Protein AF-A0A318YDH3-F1 (afdb_monomer)

Secondary structure (DSSP, 8-state):
------HHHHHHHHHHHHHHHHHHH-S-TTTTHHHHTTHHHHHHS-GGG--SSSS-HHHHHHHHHHHHHHHHH-HHHHHHHHHHS-HHHHTSTTHHHHHHHHHT-S--GGG-----HHHHHHHHHHH--

Mean predicted aligned error: 7.34 Å

Radius of gyration: 15.06 Å; Cα contacts (8 Å, |Δi|>4): 108; chains: 1; bounding box: 42×33×38 Å

Organism: Aspergillus neoniger (strain CBS 115656) (NCBI:txid1448310)

Foldseek 3Di:
DDPPCDPLNVLVVQLLVLLVCCQPPNQDPLLLVLLVVCLVVLLPPDLPPVPPDPDDSQLSVQLSVLLVLLCVQPVLSSSSSSSRPHSNRSSDPVCVVNSCVNSPDPDCPSSDHDHDPVVVVSVVVSVVD

Structure (mmCIF, N/CA/C/O backbone):
data_AF-A0A318YDH3-F1
#
_entry.id   AF-A0A318YDH3-F1
#
loop_
_atom_site.group_PDB
_atom_site.id
_atom_site.type_symbol
_atom_site.label_atom_id
_atom_site.label_alt_id
_atom_site.label_comp_id
_atom_site.label_asym_id
_atom_site.label_entity_id
_atom_site.label_seq_id
_atom_site.pdbx_PDB_ins_code
_atom_site.Cartn_x
_atom_site.Cartn_y
_atom_site.Cartn_z
_atom_site.occupancy
_atom_site.B_iso_or_equiv
_atom_site.auth_seq_id
_atom_site.auth_comp_id
_atom_site.auth_asym_id
_atom_site.auth_atom_id
_atom_site.pdbx_PDB_model_num
ATOM 1 N N . MET A 1 1 ? 24.875 -15.083 15.586 1.00 36.25 1 MET A N 1
ATOM 2 C CA . MET A 1 1 ? 24.487 -15.246 14.171 1.00 36.25 1 MET A CA 1
ATOM 3 C C . MET A 1 1 ? 23.501 -14.139 13.878 1.00 36.25 1 MET A C 1
ATOM 5 O O . MET A 1 1 ? 22.337 -14.270 14.230 1.00 36.25 1 MET A O 1
ATOM 9 N N . ASP A 1 2 ? 23.993 -13.020 13.358 1.00 40.47 2 ASP A N 1
ATOM 10 C CA . ASP A 1 2 ? 23.141 -11.888 13.011 1.00 40.47 2 ASP A CA 1
ATOM 11 C C . ASP A 1 2 ? 22.313 -12.265 11.783 1.00 40.47 2 ASP A C 1
ATOM 13 O O . ASP A 1 2 ? 22.844 -12.478 10.692 1.00 40.47 2 ASP A O 1
ATOM 17 N N . LEU A 1 3 ? 21.004 -12.417 11.982 1.00 46.69 3 LEU A N 1
ATOM 18 C CA . LEU A 1 3 ? 20.038 -12.499 10.895 1.00 46.69 3 LEU A CA 1
ATOM 19 C C . LEU A 1 3 ? 20.085 -11.157 10.165 1.00 46.69 3 LEU A C 1
ATOM 21 O O . LEU A 1 3 ? 19.481 -10.181 10.604 1.00 46.69 3 LEU A O 1
ATOM 25 N N . VAL A 1 4 ? 20.834 -11.097 9.066 1.00 49.19 4 VAL A N 1
ATOM 26 C CA . VAL A 1 4 ? 20.770 -9.974 8.133 1.00 49.19 4 VAL A CA 1
ATOM 27 C C . VAL A 1 4 ? 19.337 -9.937 7.610 1.00 49.19 4 VAL A C 1
ATOM 29 O O . VAL A 1 4 ? 18.956 -10.754 6.771 1.00 49.19 4 VAL A O 1
ATOM 32 N N . ALA A 1 5 ? 18.520 -9.036 8.158 1.00 58.28 5 ALA A N 1
ATOM 33 C CA . ALA A 1 5 ? 17.159 -8.818 7.700 1.00 58.28 5 ALA A CA 1
ATOM 34 C C . ALA A 1 5 ? 17.216 -8.505 6.203 1.00 58.28 5 ALA A C 1
ATOM 36 O O . ALA A 1 5 ? 17.828 -7.522 5.777 1.00 58.28 5 ALA A O 1
ATOM 37 N N . THR A 1 6 ? 16.644 -9.384 5.382 1.00 71.56 6 THR A N 1
ATOM 38 C CA . THR A 1 6 ? 16.629 -9.158 3.942 1.00 71.56 6 THR A CA 1
ATOM 39 C C . THR A 1 6 ? 15.749 -7.938 3.655 1.00 71.56 6 THR A C 1
ATOM 41 O O . THR A 1 6 ? 14.737 -7.738 4.332 1.00 71.56 6 THR A O 1
ATOM 44 N N . PRO A 1 7 ? 16.065 -7.123 2.631 1.00 73.31 7 PRO A N 1
ATOM 45 C CA . PRO A 1 7 ? 15.229 -5.977 2.257 1.00 73.31 7 PRO A CA 1
ATOM 46 C C . PRO A 1 7 ? 13.757 -6.348 2.009 1.00 73.31 7 PRO A C 1
ATOM 48 O O . PRO A 1 7 ? 12.862 -5.527 2.165 1.00 73.31 7 PRO A O 1
ATOM 51 N N . GLN A 1 8 ? 13.504 -7.606 1.641 1.00 78.00 8 GLN A N 1
ATOM 52 C CA . GLN A 1 8 ? 12.167 -8.164 1.461 1.00 78.00 8 GLN A CA 1
ATOM 53 C C . GLN A 1 8 ? 11.419 -8.297 2.795 1.00 78.00 8 GLN A C 1
ATOM 55 O O . GLN A 1 8 ? 10.267 -7.877 2.892 1.00 78.00 8 GLN A O 1
ATOM 60 N N . ALA A 1 9 ? 12.080 -8.839 3.823 1.00 83.50 9 ALA A N 1
ATOM 61 C CA . ALA A 1 9 ? 11.504 -8.998 5.154 1.00 83.50 9 ALA A CA 1
ATOM 62 C C . ALA A 1 9 ? 11.174 -7.643 5.797 1.00 83.50 9 ALA A C 1
ATOM 64 O O . ALA A 1 9 ? 10.136 -7.515 6.439 1.00 83.50 9 ALA A O 1
ATOM 65 N N . ASP A 1 10 ? 12.006 -6.622 5.566 1.00 89.12 10 ASP A N 1
ATOM 66 C CA . ASP A 1 10 ? 11.756 -5.259 6.054 1.00 89.12 10 ASP A CA 1
ATOM 67 C C . ASP A 1 10 ? 10.485 -4.647 5.438 1.00 89.12 10 ASP A C 1
ATOM 69 O O . ASP A 1 10 ? 9.642 -4.096 6.145 1.00 89.12 10 ASP A O 1
ATOM 73 N N . ILE A 1 11 ? 10.286 -4.796 4.124 1.00 90.19 11 ILE A N 1
ATOM 74 C CA . ILE A 1 11 ? 9.082 -4.282 3.452 1.00 90.19 11 ILE A CA 1
ATOM 75 C C . ILE A 1 11 ? 7.824 -5.009 3.938 1.00 90.19 11 ILE A C 1
ATOM 77 O O . ILE A 1 11 ? 6.831 -4.359 4.265 1.00 90.19 11 ILE A O 1
ATOM 81 N N . ILE A 1 12 ? 7.863 -6.340 4.028 1.00 90.75 12 ILE A N 1
ATOM 82 C CA . ILE A 1 12 ? 6.732 -7.130 4.537 1.00 90.75 12 ILE A CA 1
ATOM 83 C C . ILE A 1 12 ? 6.419 -6.727 5.982 1.00 90.75 12 ILE A C 1
ATOM 85 O O . ILE A 1 12 ? 5.259 -6.516 6.333 1.00 90.75 12 ILE A O 1
ATOM 89 N N . HIS A 1 13 ? 7.446 -6.534 6.811 1.00 92.44 13 HIS A N 1
ATOM 90 C CA . HIS A 1 13 ? 7.270 -6.077 8.184 1.00 92.44 13 HIS A CA 1
ATOM 91 C C . HIS A 1 13 ? 6.609 -4.691 8.259 1.00 92.44 13 HIS A C 1
ATOM 93 O O . HIS A 1 13 ? 5.704 -4.492 9.072 1.00 92.44 13 HIS A O 1
ATOM 99 N N . LYS A 1 14 ? 6.988 -3.748 7.384 1.00 93.62 14 LYS A N 1
ATOM 100 C CA . LYS A 1 14 ? 6.343 -2.425 7.283 1.00 93.62 14 LYS A CA 1
ATOM 101 C C . LYS A 1 14 ? 4.870 -2.527 6.899 1.00 93.62 14 LYS A C 1
ATOM 103 O O . LYS A 1 14 ? 4.043 -1.851 7.509 1.00 93.62 14 LYS A O 1
ATOM 108 N N . ILE A 1 15 ? 4.539 -3.376 5.926 1.00 93.44 15 ILE A N 1
ATOM 109 C CA . ILE A 1 15 ? 3.151 -3.614 5.505 1.00 93.44 15 ILE A CA 1
ATOM 110 C C . ILE A 1 15 ? 2.345 -4.193 6.672 1.00 93.44 15 ILE A C 1
ATOM 112 O O . ILE A 1 15 ? 1.309 -3.639 7.033 1.00 93.44 15 ILE A O 1
ATOM 116 N N . ASN A 1 16 ? 2.856 -5.234 7.329 1.00 93.44 16 ASN A N 1
ATOM 117 C CA . ASN A 1 16 ? 2.179 -5.871 8.461 1.00 93.44 16 ASN A CA 1
ATOM 118 C C . ASN A 1 16 ? 1.983 -4.902 9.630 1.00 93.44 16 ASN A C 1
ATOM 120 O O . ASN A 1 16 ? 0.911 -4.848 10.231 1.00 93.44 16 ASN A O 1
ATOM 124 N N . THR A 1 17 ? 2.991 -4.079 9.916 1.00 94.50 17 THR A N 1
ATOM 125 C CA . THR A 1 17 ? 2.898 -3.033 10.940 1.00 94.50 17 THR A CA 1
ATOM 126 C C . THR A 1 17 ? 1.803 -2.029 10.591 1.00 94.50 17 THR A C 1
ATOM 128 O O . THR A 1 17 ? 0.959 -1.729 11.435 1.00 94.50 17 THR A O 1
ATOM 131 N N . LYS A 1 18 ? 1.738 -1.577 9.333 1.00 94.69 18 LYS A N 1
ATOM 132 C CA . LYS A 1 18 ? 0.689 -0.657 8.882 1.00 94.69 18 LYS A CA 1
ATOM 133 C C . LYS A 1 18 ? -0.704 -1.272 8.977 1.00 94.69 18 LYS A C 1
AT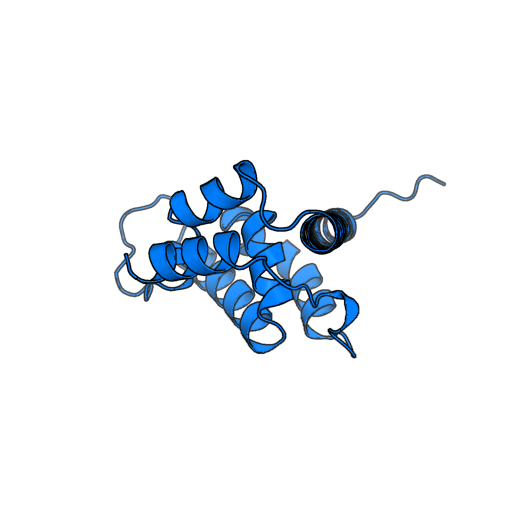OM 135 O O . LYS A 1 18 ? -1.629 -0.595 9.410 1.00 94.69 18 LYS A O 1
ATOM 140 N N . ILE A 1 19 ? -0.867 -2.546 8.634 1.00 93.25 19 ILE A N 1
ATOM 141 C CA . ILE A 1 19 ? -2.141 -3.259 8.804 1.00 93.25 1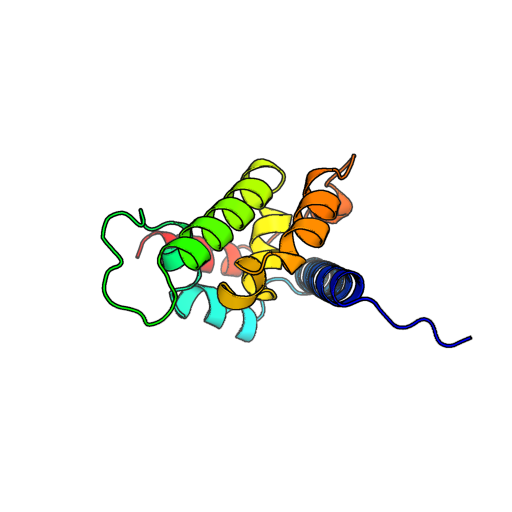9 ILE A CA 1
ATOM 142 C C . ILE A 1 19 ? -2.569 -3.260 10.274 1.00 93.25 19 ILE A C 1
ATOM 144 O O . ILE A 1 19 ? -3.726 -2.975 10.577 1.00 93.25 19 ILE A O 1
ATOM 148 N N . LEU A 1 20 ? -1.646 -3.531 11.202 1.00 93.12 20 LEU A N 1
ATOM 149 C CA . LEU A 1 20 ? -1.939 -3.494 12.636 1.00 93.12 20 LEU A CA 1
ATOM 150 C C . LEU A 1 20 ? -2.328 -2.090 13.114 1.00 93.12 20 LEU A C 1
ATOM 152 O O . LEU A 1 20 ? -3.242 -1.959 13.928 1.00 93.12 20 LEU A O 1
ATOM 156 N N . GLU A 1 21 ? -1.670 -1.046 12.612 1.00 92.38 21 GLU A N 1
ATOM 157 C CA . GLU A 1 21 ? -2.039 0.346 12.892 1.00 92.38 21 GLU A CA 1
ATOM 158 C C . GLU A 1 21 ? -3.446 0.669 12.374 1.00 92.38 21 GLU A C 1
ATOM 160 O O . GLU A 1 21 ? -4.272 1.174 13.134 1.00 92.38 21 GLU A O 1
ATOM 165 N N . LEU A 1 22 ? -3.752 0.302 11.124 1.00 91.75 22 LEU A N 1
ATOM 166 C CA . LEU A 1 22 ? -5.066 0.508 10.507 1.00 91.75 22 LEU A CA 1
ATOM 167 C C . LEU A 1 22 ? -6.170 -0.248 11.256 1.00 91.75 22 LEU A C 1
ATOM 169 O O . LEU A 1 22 ? -7.254 0.293 11.459 1.00 91.75 22 LEU A O 1
ATOM 173 N N . LYS A 1 23 ? -5.891 -1.469 11.728 1.00 91.50 23 LYS A N 1
ATOM 174 C CA . LYS A 1 23 ? -6.819 -2.255 12.556 1.00 91.50 23 LYS A CA 1
ATOM 175 C C . LYS A 1 23 ? -7.103 -1.607 13.909 1.00 91.50 23 LYS A C 1
ATOM 177 O O . LYS A 1 23 ? -8.224 -1.697 14.396 1.00 91.50 23 LYS A O 1
ATOM 182 N N . LYS A 1 24 ? -6.089 -1.003 14.537 1.00 89.62 24 LYS A N 1
ATOM 183 C CA . LYS A 1 24 ? -6.197 -0.436 15.890 1.00 89.62 24 LYS A CA 1
ATOM 184 C C . LYS A 1 24 ? -6.765 0.979 15.910 1.00 89.62 24 LYS A C 1
ATOM 186 O O . LYS A 1 24 ? -7.506 1.308 16.827 1.00 89.62 24 LYS A O 1
ATOM 191 N N . GLY A 1 25 ? -6.362 1.816 14.958 1.00 84.31 25 GLY A N 1
ATOM 192 C CA . GLY A 1 25 ? -6.621 3.258 14.988 1.00 84.31 25 GLY A CA 1
ATOM 193 C C . GLY A 1 25 ? -7.157 3.839 13.684 1.00 84.31 25 GLY A C 1
ATOM 194 O O . GLY A 1 25 ? -7.328 5.054 13.597 1.00 84.31 25 GLY A O 1
ATOM 195 N N . GLY A 1 26 ? -7.412 3.005 12.673 1.00 87.88 26 GLY A N 1
ATOM 196 C CA . GLY A 1 26 ? -7.878 3.463 11.370 1.00 87.88 26 GLY A CA 1
ATOM 197 C C . GLY A 1 26 ? -6.852 4.332 10.638 1.00 87.88 26 GLY A C 1
ATOM 198 O O . GLY A 1 26 ? -5.645 4.237 10.851 1.00 87.88 26 GLY A O 1
ATOM 199 N N . LEU A 1 27 ? -7.347 5.178 9.732 1.00 88.69 27 LEU A N 1
ATOM 200 C CA . LEU A 1 27 ? -6.514 6.000 8.855 1.00 88.69 27 LEU A CA 1
ATOM 201 C C . LEU A 1 27 ? -6.022 7.269 9.567 1.00 88.69 27 LEU A C 1
ATOM 203 O O . LEU A 1 27 ? -6.807 8.190 9.827 1.00 88.69 27 LEU A O 1
ATOM 207 N N . SER A 1 28 ? -4.716 7.363 9.820 1.00 88.62 28 SER A N 1
ATOM 208 C CA . SER A 1 28 ? -4.130 8.539 10.467 1.00 88.62 28 SER A CA 1
ATOM 209 C C . SER A 1 28 ? -4.097 9.764 9.540 1.00 88.62 28 SER A C 1
ATOM 211 O O . SER A 1 28 ? -4.255 9.671 8.321 1.00 88.62 28 SER A O 1
ATOM 213 N N . ARG A 1 29 ? -3.848 10.952 10.110 1.00 85.25 29 ARG A N 1
ATOM 214 C CA . ARG A 1 29 ? -3.667 12.184 9.317 1.00 85.25 29 ARG A CA 1
ATOM 215 C C . ARG A 1 29 ? -2.465 12.110 8.374 1.00 85.25 29 ARG A C 1
ATOM 217 O O . ARG A 1 29 ? -2.510 12.726 7.315 1.00 85.25 29 ARG A O 1
ATOM 224 N N . GLU A 1 30 ? -1.408 11.397 8.757 1.00 85.56 30 GLU A N 1
ATOM 225 C CA . GLU A 1 30 ? -0.233 11.209 7.901 1.00 85.56 30 GLU A CA 1
ATOM 226 C C . GLU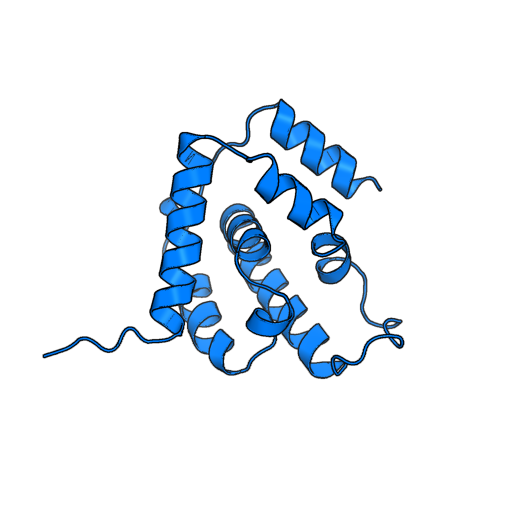 A 1 30 ? -0.551 10.265 6.741 1.00 85.56 30 GLU A C 1
ATOM 228 O O . GLU A 1 30 ? -0.219 10.577 5.598 1.00 85.56 30 GLU A O 1
ATOM 233 N N . ASP A 1 31 ? -1.299 9.188 6.996 1.00 86.69 31 ASP A N 1
ATOM 234 C CA . ASP A 1 31 ? -1.730 8.269 5.939 1.00 86.69 31 ASP A CA 1
ATOM 235 C C . ASP A 1 31 ? -2.602 8.990 4.899 1.00 86.69 31 ASP A C 1
ATOM 237 O O . ASP A 1 31 ? -2.435 8.782 3.703 1.00 86.69 31 ASP A O 1
ATOM 241 N N . GLN A 1 32 ? -3.462 9.923 5.327 1.00 85.06 32 GLN A N 1
ATOM 242 C CA . GLN A 1 32 ? -4.29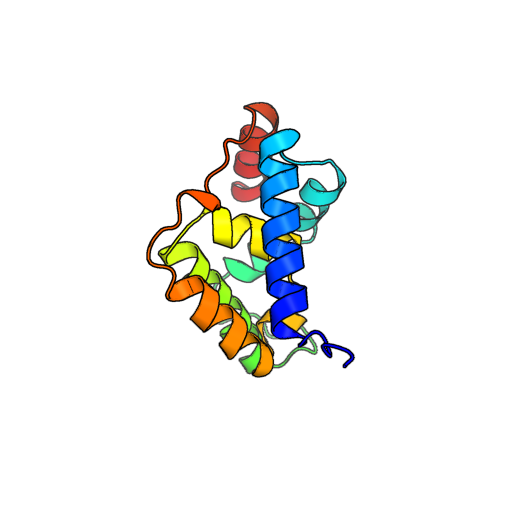7 10.742 4.432 1.00 85.06 32 GLN A CA 1
ATOM 243 C C . GLN A 1 32 ? -3.492 11.649 3.484 1.00 85.06 32 GLN A C 1
ATOM 245 O O . GLN A 1 32 ? -4.025 12.092 2.463 1.00 85.06 32 GLN A O 1
ATOM 250 N N . LYS A 1 33 ? -2.217 11.938 3.777 1.00 84.00 33 LYS A N 1
ATOM 251 C CA . LYS A 1 33 ? -1.358 12.717 2.870 1.00 84.00 33 LYS A CA 1
ATOM 252 C C . LYS A 1 33 ? -0.914 11.904 1.656 1.00 84.00 33 LYS A C 1
ATOM 254 O O . LYS A 1 33 ? -0.648 12.496 0.615 1.00 84.00 33 LYS A O 1
ATOM 259 N N . VAL A 1 34 ? -0.851 10.574 1.764 1.00 82.56 34 VAL A N 1
ATOM 260 C CA . VAL A 1 34 ? -0.374 9.703 0.679 1.00 82.56 34 VAL A CA 1
ATOM 261 C C . VAL A 1 34 ? -1.364 9.650 -0.498 1.00 82.56 34 VAL A C 1
ATOM 263 O O . VAL A 1 34 ? -0.934 9.896 -1.626 1.00 82.56 34 VAL A O 1
ATOM 266 N N . PRO A 1 35 ? -2.681 9.438 -0.290 1.00 74.19 35 PRO A N 1
ATOM 267 C CA . PRO A 1 35 ? -3.693 9.642 -1.328 1.00 74.19 35 PRO A CA 1
ATOM 268 C C . PRO A 1 35 ? -3.603 11.029 -1.978 1.00 74.19 35 PRO A C 1
ATOM 270 O O . PRO A 1 35 ? -3.561 11.140 -3.202 1.00 74.19 35 PRO A O 1
ATOM 273 N N . LYS A 1 36 ? -3.461 12.081 -1.158 1.00 71.81 36 LYS A N 1
ATOM 274 C CA . LYS A 1 36 ? -3.385 13.483 -1.606 1.00 71.81 36 LYS A CA 1
ATOM 275 C C . LYS A 1 36 ? -2.133 13.832 -2.396 1.00 71.81 36 LYS A C 1
ATOM 277 O O . LYS A 1 36 ? -2.145 14.788 -3.162 1.00 71.81 36 LYS A O 1
ATOM 282 N N . SER A 1 37 ? -1.046 13.082 -2.238 1.00 72.19 37 SER A N 1
ATOM 283 C CA . SER A 1 37 ? 0.196 13.332 -2.973 1.00 72.19 37 SER A CA 1
ATOM 284 C C . SER A 1 37 ? 0.124 12.886 -4.442 1.00 72.19 37 SER A C 1
ATOM 286 O O . SER A 1 37 ? 1.161 12.792 -5.097 1.00 72.19 37 SER A O 1
ATOM 288 N N . GLY A 1 38 ? -1.060 12.511 -4.941 1.00 69.81 38 GLY A N 1
ATOM 289 C CA . GLY A 1 38 ? -1.260 11.960 -6.278 1.00 69.81 38 GLY A CA 1
ATOM 290 C C . GLY A 1 38 ? -0.803 10.509 -6.433 1.00 69.81 38 GLY A C 1
ATOM 291 O O . GLY A 1 38 ? -0.826 9.997 -7.545 1.00 69.81 38 GLY A O 1
ATOM 292 N N . ARG A 1 39 ? -0.387 9.813 -5.359 1.00 74.25 39 ARG A N 1
ATOM 293 C CA . ARG A 1 39 ? 0.130 8.434 -5.469 1.00 74.25 39 ARG A CA 1
ATOM 294 C C . ARG A 1 39 ? -0.936 7.464 -5.978 1.00 74.25 39 ARG A C 1
ATOM 296 O O . ARG A 1 39 ? -0.622 6.641 -6.826 1.00 74.25 39 ARG A O 1
ATOM 303 N N . LEU A 1 40 ? -2.174 7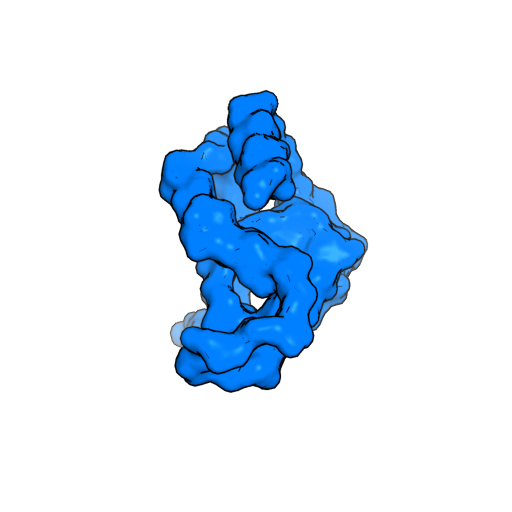.591 -5.499 1.00 73.44 40 LEU A N 1
ATOM 304 C CA . LEU A 1 40 ? -3.299 6.781 -5.980 1.00 73.44 40 LEU A CA 1
ATOM 305 C C . LEU A 1 40 ? -3.651 7.106 -7.430 1.00 73.44 40 LEU A C 1
ATOM 307 O O . LEU A 1 40 ? -3.789 6.194 -8.238 1.00 73.44 40 LEU A O 1
ATOM 311 N N . ARG A 1 41 ? -3.673 8.395 -7.789 1.00 73.56 41 ARG A N 1
ATOM 312 C CA . ARG A 1 41 ? -3.819 8.820 -9.184 1.00 73.56 41 ARG A CA 1
ATOM 313 C C . ARG A 1 41 ? -2.751 8.180 -10.070 1.00 73.56 41 ARG A C 1
ATOM 315 O O . ARG A 1 41 ? -3.083 7.630 -11.104 1.00 73.56 41 ARG A O 1
ATOM 322 N N . PHE A 1 42 ? -1.492 8.142 -9.637 1.00 72.06 42 PHE A N 1
ATOM 323 C CA . PHE A 1 42 ? -0.430 7.453 -10.374 1.00 72.06 42 PHE A CA 1
ATOM 324 C C . PHE A 1 42 ? -0.600 5.935 -10.481 1.00 72.06 42 PHE A C 1
ATOM 326 O O . PHE A 1 42 ? 0.053 5.355 -11.332 1.00 72.06 42 PHE A O 1
ATOM 333 N N . VAL A 1 43 ? -1.386 5.274 -9.633 1.00 73.00 43 VAL A N 1
ATOM 334 C CA . VAL A 1 43 ? -1.676 3.836 -9.776 1.00 73.00 43 VAL A CA 1
ATOM 335 C C . VAL A 1 43 ? -2.856 3.606 -10.726 1.00 73.00 43 VAL A C 1
ATOM 337 O O . VAL A 1 43 ? -2.875 2.616 -11.459 1.00 73.00 43 VAL A O 1
ATOM 340 N N . TRP A 1 44 ? -3.832 4.518 -10.719 1.00 71.25 44 TRP A N 1
ATOM 341 C CA . TRP A 1 44 ? -5.093 4.383 -11.453 1.00 71.25 44 TRP A CA 1
ATOM 342 C C . TRP A 1 44 ? -5.123 5.079 -12.823 1.00 71.25 44 TRP A C 1
ATOM 344 O O . TRP A 1 44 ? -5.935 4.711 -13.667 1.00 71.25 44 TRP A O 1
ATOM 354 N N . GLU A 1 45 ? -4.255 6.057 -13.078 1.00 69.94 45 GLU A N 1
ATOM 355 C CA . GLU A 1 45 ? -4.195 6.791 -14.347 1.00 69.94 45 GLU A CA 1
ATOM 356 C C . GLU A 1 45 ? -3.581 5.915 -15.453 1.00 69.94 45 GLU A C 1
ATOM 358 O O . GLU A 1 45 ? -2.522 5.315 -15.272 1.00 69.94 45 GLU A O 1
ATOM 363 N N . ASP A 1 46 ? -4.231 5.831 -16.617 1.00 57.25 46 ASP A N 1
ATOM 364 C CA . ASP A 1 46 ? -3.760 4.993 -17.723 1.00 57.25 46 ASP A CA 1
ATOM 365 C C . ASP A 1 46 ? -2.452 5.570 -18.306 1.00 57.25 46 ASP A C 1
ATOM 367 O O . ASP A 1 46 ? -2.396 6.678 -18.843 1.00 57.25 46 ASP A O 1
ATOM 371 N N . HIS A 1 47 ? -1.344 4.837 -18.170 1.00 58.31 47 HIS A N 1
ATOM 372 C CA . HIS A 1 47 ? 0.015 5.362 -18.382 1.00 58.31 47 HIS A CA 1
ATOM 373 C C . HIS A 1 47 ? 0.412 5.612 -19.836 1.00 58.31 47 HIS A C 1
ATOM 375 O O . HIS A 1 47 ? 1.586 5.888 -20.105 1.00 58.31 47 HIS A O 1
ATOM 381 N N . ARG A 1 48 ? -0.534 5.555 -20.776 1.00 52.56 48 ARG A N 1
ATOM 382 C CA . ARG A 1 48 ? -0.272 5.846 -22.191 1.00 52.56 48 ARG A CA 1
ATOM 383 C C . ARG A 1 48 ? 0.215 7.284 -22.421 1.00 52.56 48 ARG A C 1
ATOM 385 O O . ARG A 1 48 ? 0.862 7.529 -23.431 1.00 52.56 48 ARG A O 1
ATOM 392 N N . GLU A 1 49 ? 0.004 8.201 -21.472 1.00 47.00 49 GLU A N 1
ATOM 393 C CA . GLU A 1 49 ? 0.307 9.634 -21.650 1.00 47.00 49 GLU A CA 1
ATOM 394 C C . GLU A 1 49 ? 1.394 10.209 -20.717 1.00 47.00 49 GLU A C 1
ATOM 396 O O . GLU A 1 49 ? 1.692 11.405 -20.750 1.00 47.00 49 GLU A O 1
ATOM 401 N N . CYS A 1 50 ? 2.049 9.396 -19.881 1.00 47.38 50 CYS A N 1
ATOM 402 C CA . CYS A 1 50 ? 2.887 9.920 -18.794 1.00 47.38 50 CYS A CA 1
ATOM 403 C C . CYS A 1 50 ? 4.341 10.246 -19.220 1.00 47.38 50 CYS A C 1
ATOM 405 O O . CYS A 1 50 ? 5.302 9.654 -18.718 1.00 47.38 50 CYS A O 1
ATOM 407 N N . SER A 1 51 ? 4.507 11.214 -20.129 1.00 46.66 51 SER A N 1
ATOM 408 C CA . SER A 1 51 ? 5.781 11.633 -20.749 1.00 46.66 51 SER A CA 1
ATOM 409 C C . SER A 1 51 ? 6.648 12.606 -19.924 1.00 46.66 51 SER A C 1
ATOM 411 O O . SER A 1 51 ? 7.725 12.991 -20.371 1.00 46.66 51 SER A O 1
ATOM 413 N N . LYS A 1 52 ? 6.223 13.014 -18.715 1.00 51.19 52 LYS A N 1
ATOM 414 C CA . LYS A 1 52 ? 6.802 14.183 -18.008 1.00 51.19 52 LYS A CA 1
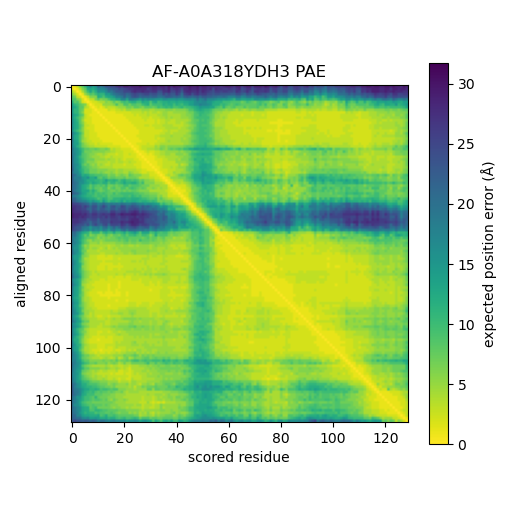ATOM 415 C C . LYS A 1 52 ? 7.649 13.913 -16.753 1.00 51.19 52 LYS A C 1
ATOM 417 O O . LYS A 1 52 ? 7.954 14.855 -16.031 1.00 51.19 52 LYS A O 1
ATOM 422 N N . THR A 1 53 ? 8.063 12.680 -16.452 1.00 55.03 53 THR A N 1
ATOM 423 C CA . THR A 1 53 ? 8.905 12.423 -15.255 1.00 55.03 53 THR A CA 1
ATOM 424 C C . THR A 1 53 ? 10.176 11.649 -15.579 1.00 55.03 53 THR A C 1
ATOM 426 O O . THR A 1 53 ? 10.147 10.751 -16.413 1.00 55.03 53 THR A O 1
ATOM 429 N N . SER A 1 54 ? 11.240 11.901 -14.814 1.00 55.16 54 SER A N 1
ATOM 430 C CA . SER A 1 54 ? 12.555 11.240 -14.895 1.00 55.16 54 SER A CA 1
ATOM 431 C C . SER A 1 54 ? 12.565 9.734 -14.576 1.00 55.16 54 SER A C 1
ATOM 433 O O . SER A 1 54 ? 13.575 9.065 -14.786 1.00 55.16 54 SER A O 1
ATOM 435 N N . VAL A 1 55 ? 11.459 9.173 -14.076 1.00 61.47 55 VAL A N 1
ATOM 436 C CA . VAL A 1 55 ? 11.287 7.723 -13.910 1.00 61.47 55 VAL A CA 1
ATOM 437 C C . VAL A 1 55 ? 10.921 7.112 -15.260 1.00 61.47 55 VAL A C 1
ATOM 439 O O . VAL A 1 55 ? 9.909 7.489 -15.851 1.00 61.47 55 VAL A O 1
ATOM 442 N N . THR A 1 56 ? 11.729 6.157 -15.732 1.00 69.25 56 THR A N 1
ATOM 443 C CA . THR A 1 56 ? 11.494 5.477 -17.012 1.00 69.25 56 THR A CA 1
ATOM 444 C C . THR A 1 56 ? 10.095 4.863 -17.050 1.00 69.25 56 THR A C 1
ATOM 446 O O . THR A 1 56 ? 9.635 4.292 -16.059 1.00 69.25 56 THR A O 1
ATOM 449 N N . VAL A 1 57 ? 9.430 4.955 -18.207 1.00 74.75 57 VAL A N 1
ATOM 450 C CA . VAL A 1 57 ? 8.096 4.373 -18.456 1.00 74.75 57 VAL A CA 1
ATOM 451 C C . VAL A 1 57 ? 8.022 2.933 -17.937 1.00 74.75 57 VAL A C 1
ATOM 453 O O . VAL A 1 57 ? 7.085 2.578 -17.234 1.00 74.75 57 VAL A O 1
ATOM 456 N N . TRP A 1 58 ? 9.084 2.152 -18.152 1.00 74.00 58 TRP A N 1
ATOM 457 C CA . TRP A 1 58 ? 9.205 0.779 -17.667 1.00 74.00 58 TRP A CA 1
ATOM 458 C C . TRP A 1 58 ? 9.038 0.621 -16.145 1.00 74.00 58 TRP A C 1
ATOM 460 O O . TRP A 1 58 ? 8.292 -0.250 -15.701 1.00 74.00 58 TRP A O 1
ATOM 470 N N . ARG A 1 59 ? 9.684 1.467 -15.327 1.00 74.56 59 ARG A N 1
ATOM 471 C CA . ARG A 1 59 ? 9.557 1.393 -13.857 1.00 74.56 59 ARG A CA 1
ATOM 472 C C . ARG A 1 59 ? 8.148 1.745 -13.393 1.00 74.56 59 ARG A C 1
ATOM 474 O O . ARG A 1 59 ? 7.668 1.144 -12.437 1.00 74.56 59 ARG A O 1
ATOM 481 N N . LYS A 1 60 ? 7.487 2.684 -14.075 1.00 77.19 60 LYS A N 1
ATOM 482 C CA . LYS A 1 60 ? 6.090 3.035 -13.788 1.00 77.19 60 LYS A CA 1
ATOM 483 C C . LYS A 1 60 ? 5.152 1.891 -14.125 1.00 77.19 60 LYS A C 1
ATOM 485 O O . LYS A 1 60 ? 4.396 1.472 -13.260 1.00 77.19 60 LYS A O 1
ATOM 490 N N . THR A 1 61 ? 5.246 1.355 -15.342 1.00 81.56 61 THR A N 1
ATOM 491 C CA . THR A 1 61 ? 4.440 0.208 -15.774 1.00 81.56 61 THR A CA 1
ATOM 492 C C . THR A 1 61 ? 4.596 -0.956 -14.804 1.00 81.56 61 THR A C 1
ATOM 494 O O . THR A 1 61 ? 3.602 -1.551 -14.406 1.00 81.56 61 THR A O 1
ATOM 497 N N . ARG A 1 62 ? 5.8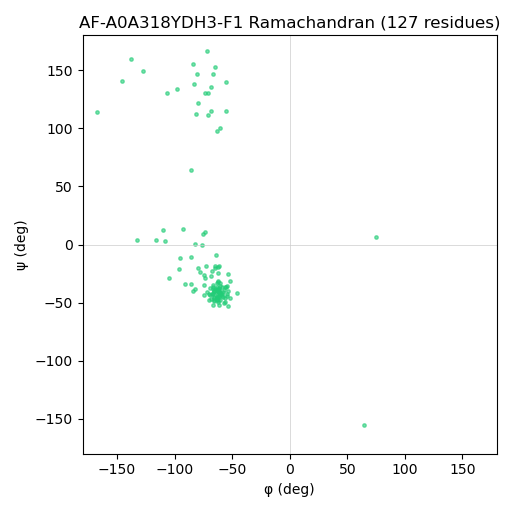27 -1.231 -14.352 1.00 84.56 62 ARG A N 1
ATOM 498 C CA . ARG A 1 62 ? 6.089 -2.293 -13.378 1.00 84.56 62 ARG A CA 1
ATOM 499 C C . ARG A 1 62 ? 5.469 -2.015 -12.008 1.00 84.56 62 ARG A C 1
ATOM 501 O O . ARG A 1 62 ? 4.821 -2.899 -11.465 1.00 84.56 62 ARG A O 1
ATOM 508 N N . ALA A 1 63 ? 5.646 -0.810 -11.464 1.00 86.25 63 ALA A N 1
ATOM 509 C CA . ALA A 1 63 ? 5.055 -0.441 -10.178 1.00 86.25 63 ALA A CA 1
ATOM 510 C C . ALA A 1 63 ? 3.524 -0.552 -10.211 1.00 86.25 63 ALA A C 1
ATOM 512 O O . ALA A 1 63 ? 2.916 -1.065 -9.281 1.00 86.25 63 ALA A O 1
ATOM 513 N N . CYS A 1 64 ? 2.901 -0.113 -11.302 1.00 86.00 64 CYS A N 1
ATOM 514 C CA . CYS A 1 64 ? 1.447 -0.136 -11.426 1.00 86.00 64 CYS A CA 1
ATOM 515 C C . CYS A 1 64 ? 0.922 -1.549 -11.673 1.00 86.00 64 CYS A C 1
ATOM 517 O O . CYS A 1 64 ? -0.116 -1.896 -11.127 1.00 86.00 64 CYS A O 1
ATOM 519 N N . GLY A 1 65 ? 1.660 -2.384 -12.414 1.00 87.25 65 GLY A N 1
ATOM 520 C CA . GLY A 1 65 ? 1.384 -3.819 -12.504 1.00 87.25 65 GLY A CA 1
ATOM 521 C C . GLY A 1 65 ? 1.397 -4.483 -11.128 1.00 87.25 65 GLY A C 1
ATOM 522 O O . GLY A 1 65 ? 0.410 -5.092 -10.743 1.00 87.25 65 GLY A O 1
ATOM 523 N N . ALA A 1 66 ? 2.445 -4.252 -10.335 1.00 90.25 66 ALA A N 1
ATOM 524 C CA . ALA A 1 66 ? 2.554 -4.803 -8.986 1.00 90.25 66 ALA A CA 1
ATOM 525 C C . ALA A 1 66 ? 1.432 -4.328 -8.045 1.00 90.25 66 ALA A C 1
ATOM 527 O O . ALA A 1 66 ? 0.886 -5.118 -7.281 1.00 90.25 66 ALA A O 1
ATOM 528 N N . TYR A 1 67 ? 1.057 -3.048 -8.106 1.00 90.19 67 TYR A N 1
ATOM 529 C CA . TYR A 1 67 ? -0.076 -2.539 -7.334 1.00 90.19 67 TYR A CA 1
ATOM 530 C C . TYR A 1 67 ? -1.412 -3.142 -7.769 1.00 90.19 67 TYR A C 1
ATOM 532 O O . TYR A 1 67 ? -2.220 -3.460 -6.903 1.00 90.19 67 TYR A O 1
ATOM 540 N N . LYS A 1 68 ? -1.628 -3.327 -9.077 1.00 89.25 68 LYS A N 1
ATOM 541 C CA . LYS A 1 68 ? -2.822 -3.997 -9.605 1.00 89.25 68 LYS A CA 1
ATOM 542 C C . LYS A 1 68 ? -2.888 -5.451 -9.157 1.00 89.25 68 LYS A C 1
ATOM 544 O O . LYS A 1 68 ? -3.913 -5.851 -8.638 1.00 89.25 68 LYS A O 1
ATOM 549 N N . GLU A 1 69 ? -1.784 -6.189 -9.237 1.00 91.69 69 GLU A N 1
ATOM 550 C CA . GLU A 1 69 ? -1.720 -7.573 -8.749 1.00 91.69 69 GLU A CA 1
ATOM 551 C C . GLU A 1 69 ? -2.077 -7.673 -7.257 1.00 91.69 69 GLU A C 1
ATOM 553 O O . GLU A 1 69 ? -2.817 -8.566 -6.856 1.00 91.69 69 GLU A O 1
ATOM 558 N N . LEU A 1 70 ? -1.606 -6.733 -6.428 1.00 92.38 70 LEU A N 1
ATOM 559 C CA . LEU A 1 70 ? -1.996 -6.673 -5.015 1.00 92.38 70 LEU A CA 1
ATOM 560 C C . LEU A 1 70 ? -3.475 -6.321 -4.831 1.00 92.38 70 LEU A C 1
ATOM 562 O O . LEU A 1 70 ? -4.115 -6.853 -3.927 1.00 92.38 70 LEU A O 1
ATOM 566 N N . GLN A 1 71 ? -4.004 -5.419 -5.657 1.00 91.00 71 GLN A N 1
ATOM 567 C CA . GLN A 1 71 ? -5.408 -5.018 -5.609 1.00 91.00 71 GLN A CA 1
ATOM 568 C C . GLN A 1 71 ? -6.325 -6.181 -6.001 1.00 91.00 71 GLN A C 1
ATOM 570 O O . GLN A 1 71 ? -7.313 -6.425 -5.315 1.00 91.00 71 GLN A O 1
ATOM 575 N N . ASP A 1 72 ? -5.948 -6.940 -7.030 1.00 90.31 72 ASP A N 1
ATOM 576 C CA . ASP A 1 72 ? -6.693 -8.097 -7.527 1.00 90.31 72 ASP A CA 1
ATOM 577 C C . ASP A 1 72 ? -6.816 -9.208 -6.469 1.00 90.31 72 ASP A C 1
ATOM 579 O O . ASP A 1 72 ? -7.821 -9.919 -6.444 1.00 90.31 72 ASP A O 1
ATOM 583 N N . VAL A 1 73 ? -5.826 -9.352 -5.575 1.00 92.62 73 VAL A N 1
ATOM 584 C CA . VAL A 1 73 ? -5.885 -10.338 -4.480 1.00 92.62 73 VAL A CA 1
ATOM 585 C C . VAL A 1 73 ? -6.503 -9.799 -3.190 1.00 92.62 73 VAL A C 1
ATOM 587 O O . VAL A 1 73 ? -7.147 -10.554 -2.462 1.00 92.62 73 VAL A O 1
ATOM 590 N N . SER A 1 74 ? -6.305 -8.517 -2.858 1.00 93.06 74 SER A N 1
ATOM 591 C CA . SER A 1 74 ? -6.865 -7.904 -1.648 1.00 93.06 74 SER A CA 1
ATOM 592 C C . SER A 1 74 ? -6.757 -6.376 -1.665 1.00 93.06 74 SER A C 1
ATOM 594 O O . SER A 1 74 ? -5.673 -5.810 -1.502 1.00 93.06 74 SER A O 1
ATOM 596 N N . ASP A 1 75 ? -7.906 -5.694 -1.715 1.00 90.69 75 ASP A N 1
ATOM 597 C CA . ASP A 1 75 ? -7.991 -4.228 -1.618 1.00 90.69 75 ASP A CA 1
ATOM 598 C C . ASP A 1 75 ? -7.322 -3.675 -0.347 1.00 90.69 75 ASP A C 1
ATOM 600 O O . ASP A 1 75 ? -6.676 -2.625 -0.370 1.00 90.69 75 ASP A O 1
ATOM 604 N N . HIS A 1 76 ? -7.437 -4.391 0.776 1.00 92.06 76 HIS A N 1
ATOM 605 C CA . HIS A 1 76 ? -6.840 -3.979 2.047 1.00 92.06 76 HIS A CA 1
ATOM 606 C C . HIS A 1 76 ? -5.312 -4.077 2.025 1.00 92.06 76 HIS A C 1
ATOM 608 O O . HIS A 1 76 ? -4.618 -3.168 2.492 1.00 92.06 76 HIS A O 1
ATOM 614 N N . LEU A 1 77 ? -4.782 -5.164 1.458 1.00 92.88 77 LEU A N 1
ATOM 615 C CA . LEU A 1 77 ? -3.346 -5.357 1.296 1.00 92.88 77 LEU A CA 1
ATOM 616 C C . LEU A 1 77 ? -2.769 -4.333 0.318 1.00 92.88 77 LEU A C 1
ATOM 618 O O . LEU A 1 77 ? -1.747 -3.708 0.612 1.00 92.88 77 LEU A O 1
ATOM 622 N N . PHE A 1 78 ? -3.446 -4.116 -0.809 1.00 92.56 78 PHE A N 1
ATOM 623 C CA . PHE A 1 78 ? -3.119 -3.058 -1.754 1.00 92.56 78 PHE A CA 1
ATOM 624 C C . PHE A 1 78 ? -3.046 -1.699 -1.060 1.00 92.56 78 PHE A C 1
ATOM 626 O O . PHE A 1 78 ? -2.022 -1.018 -1.141 1.00 92.56 78 PHE A O 1
ATOM 633 N N . PHE A 1 79 ? -4.092 -1.329 -0.321 1.00 90.19 79 PHE A N 1
ATOM 634 C CA . PHE A 1 79 ? -4.161 -0.032 0.335 1.00 90.19 79 PHE A CA 1
ATOM 635 C C . PHE A 1 79 ? -3.027 0.161 1.348 1.00 90.19 79 PHE A C 1
ATOM 637 O O . PHE A 1 79 ? -2.323 1.171 1.301 1.00 90.19 79 PHE A O 1
ATOM 644 N N . ALA A 1 80 ? -2.777 -0.824 2.216 1.00 92.56 80 ALA A N 1
ATOM 645 C CA . ALA A 1 80 ? -1.665 -0.760 3.162 1.00 92.56 80 ALA A CA 1
ATOM 646 C C . ALA A 1 80 ? -0.306 -0.665 2.454 1.00 92.56 80 ALA A C 1
ATOM 648 O O . ALA A 1 80 ? 0.555 0.112 2.873 1.00 92.56 80 ALA A O 1
ATOM 649 N N . THR A 1 81 ? -0.133 -1.392 1.348 1.00 92.38 81 THR A N 1
ATOM 650 C CA . THR A 1 81 ? 1.083 -1.344 0.529 1.00 92.38 81 THR A CA 1
ATOM 651 C C . THR A 1 81 ? 1.282 0.045 -0.076 1.00 92.38 81 THR A C 1
ATOM 653 O O . THR A 1 81 ? 2.374 0.590 0.036 1.00 92.38 81 THR A O 1
ATOM 656 N N . VAL A 1 82 ? 0.247 0.674 -0.643 1.00 90.44 82 VAL A N 1
ATOM 657 C CA . VAL A 1 82 ? 0.337 2.038 -1.204 1.00 90.44 82 VAL A CA 1
ATOM 658 C C . VAL A 1 82 ? 0.762 3.067 -0.154 1.00 90.44 82 VAL A C 1
ATOM 660 O O . VAL A 1 82 ? 1.512 4.001 -0.469 1.00 90.44 82 VAL A O 1
ATOM 663 N N . LEU A 1 83 ? 0.294 2.910 1.088 1.00 90.88 83 LEU A N 1
ATOM 664 C CA . LEU A 1 83 ? 0.639 3.818 2.180 1.00 90.88 83 LEU A CA 1
ATOM 665 C C . LEU A 1 83 ? 2.129 3.752 2.540 1.00 90.88 83 LEU A C 1
ATOM 667 O O . LEU A 1 83 ? 2.735 4.798 2.778 1.00 90.88 83 LEU A O 1
ATOM 671 N N . VAL A 1 84 ? 2.736 2.561 2.546 1.00 92.19 84 VAL A N 1
ATOM 672 C CA . VAL A 1 84 ? 4.113 2.379 3.051 1.00 92.19 84 VAL A CA 1
ATOM 673 C C . VAL A 1 84 ? 5.174 2.194 1.975 1.00 92.19 84 VAL A C 1
ATOM 675 O O . VAL A 1 84 ? 6.320 2.584 2.183 1.00 92.19 84 VAL A O 1
ATOM 678 N N . VAL A 1 85 ? 4.814 1.643 0.820 1.00 90.44 85 VAL A N 1
ATOM 679 C CA . VAL A 1 85 ? 5.733 1.395 -0.290 1.00 90.44 85 VAL A CA 1
ATOM 680 C C . VAL A 1 85 ? 5.608 2.528 -1.301 1.00 90.44 85 VAL A C 1
ATOM 682 O O . VAL A 1 85 ? 4.525 2.981 -1.667 1.00 90.44 85 VAL A O 1
ATOM 685 N N . THR A 1 86 ? 6.742 3.045 -1.763 1.00 87.06 86 THR A N 1
ATOM 686 C CA . THR A 1 86 ? 6.749 4.085 -2.801 1.00 87.06 86 THR A CA 1
ATOM 687 C C . THR A 1 86 ? 6.643 3.468 -4.197 1.00 87.06 86 THR A C 1
ATOM 689 O O . THR A 1 86 ? 7.076 2.339 -4.414 1.00 87.06 86 THR A O 1
ATOM 692 N N . LEU A 1 87 ? 6.149 4.219 -5.189 1.00 83.56 87 LEU A N 1
ATOM 693 C CA . LEU A 1 87 ? 6.174 3.790 -6.602 1.00 83.56 87 LEU A CA 1
ATOM 694 C C . LEU A 1 87 ? 7.588 3.395 -7.056 1.00 83.56 87 LEU A C 1
ATOM 696 O O . LEU A 1 87 ? 7.770 2.406 -7.760 1.00 83.56 87 LEU A O 1
ATOM 700 N N . THR A 1 88 ? 8.599 4.150 -6.619 1.00 83.75 88 THR A N 1
ATOM 701 C CA . THR A 1 88 ? 10.004 3.880 -6.939 1.00 83.75 88 THR A CA 1
ATOM 702 C C . THR A 1 88 ? 10.469 2.539 -6.392 1.00 83.75 88 THR A C 1
ATOM 704 O O . THR A 1 88 ? 11.228 1.849 -7.062 1.00 83.75 88 THR A O 1
ATOM 707 N N . GLU A 1 89 ? 10.056 2.179 -5.178 1.00 87.38 89 GLU A N 1
ATOM 708 C CA . GLU A 1 89 ? 10.414 0.910 -4.549 1.00 87.38 89 GLU A CA 1
ATOM 709 C C . GLU A 1 89 ? 9.654 -0.262 -5.165 1.00 87.38 89 GLU A C 1
ATOM 711 O O . GLU A 1 89 ? 10.276 -1.258 -5.527 1.00 87.38 89 GLU A O 1
ATOM 716 N N . CYS A 1 90 ? 8.354 -0.085 -5.398 1.00 86.12 90 CYS A N 1
ATOM 717 C CA . CYS A 1 90 ? 7.489 -1.061 -6.052 1.00 86.12 90 CYS A CA 1
ATOM 718 C C . CYS A 1 90 ? 7.949 -1.381 -7.491 1.00 86.12 90 CYS A C 1
ATOM 720 O O . CYS A 1 90 ? 7.927 -2.527 -7.930 1.00 86.12 90 CYS A O 1
ATOM 722 N N . GLY A 1 91 ? 8.470 -0.385 -8.216 1.00 84.62 91 GLY A N 1
ATOM 723 C CA . GLY A 1 91 ? 9.000 -0.550 -9.574 1.00 84.62 91 GLY A CA 1
ATOM 724 C C . GLY A 1 91 ? 10.380 -1.218 -9.669 1.00 84.62 91 GLY A C 1
ATOM 725 O O . GLY A 1 91 ? 10.902 -1.365 -10.779 1.00 84.62 91 GLY A O 1
ATOM 726 N N . LYS A 1 92 ? 11.014 -1.600 -8.551 1.00 88.06 92 LYS A N 1
ATOM 727 C CA . LYS A 1 92 ? 12.304 -2.314 -8.564 1.00 88.06 92 LYS A CA 1
ATOM 728 C C . LYS A 1 92 ? 12.098 -3.801 -8.840 1.00 88.06 92 LYS A C 1
ATOM 730 O O . LYS A 1 92 ? 11.158 -4.417 -8.356 1.00 88.06 92 LYS A O 1
ATOM 735 N N . THR A 1 93 ? 13.048 -4.428 -9.531 1.00 85.94 93 THR A N 1
ATOM 736 C CA . THR A 1 93 ? 13.064 -5.892 -9.715 1.00 85.94 93 THR A CA 1
ATOM 737 C C . THR A 1 93 ? 13.155 -6.646 -8.391 1.00 85.94 93 THR A C 1
ATOM 739 O O . THR A 1 93 ? 12.544 -7.697 -8.246 1.00 85.94 93 THR A O 1
ATOM 742 N N . SER A 1 94 ? 13.852 -6.084 -7.400 1.00 86.12 94 SER A N 1
ATOM 743 C CA . SER A 1 94 ? 13.950 -6.649 -6.050 1.00 86.12 94 SER A CA 1
ATOM 744 C C . SER A 1 94 ? 12.602 -6.746 -5.333 1.00 86.12 94 SER A C 1
ATOM 746 O O . SER A 1 94 ? 12.452 -7.583 -4.447 1.00 86.12 94 SER A O 1
ATOM 748 N N . PHE A 1 95 ? 11.624 -5.915 -5.714 1.00 88.81 95 PHE A N 1
ATOM 749 C CA . PHE A 1 95 ? 10.276 -5.961 -5.155 1.00 88.81 95 PHE A CA 1
ATOM 750 C C . PHE A 1 95 ? 9.481 -7.174 -5.654 1.00 88.81 95 PHE A C 1
ATOM 752 O O . PHE A 1 95 ? 8.544 -7.590 -4.987 1.00 88.81 95 PHE A O 1
ATOM 759 N N . GLN A 1 96 ? 9.883 -7.808 -6.763 1.00 89.50 96 GLN A N 1
ATOM 760 C CA . GLN A 1 96 ? 9.172 -8.970 -7.304 1.00 89.50 96 GLN A CA 1
ATOM 761 C C . GLN A 1 96 ? 9.060 -10.112 -6.290 1.00 89.50 96 GLN A C 1
ATOM 763 O O . GLN A 1 96 ? 8.026 -10.757 -6.201 1.00 89.50 96 GLN A O 1
ATOM 768 N N . ALA A 1 97 ? 10.110 -10.351 -5.505 1.00 89.75 97 ALA A N 1
ATOM 769 C CA . ALA A 1 97 ? 10.076 -11.382 -4.476 1.00 89.75 97 ALA A CA 1
ATOM 770 C C . ALA A 1 97 ? 9.087 -11.042 -3.350 1.00 89.75 97 ALA A C 1
ATOM 772 O O . ALA A 1 97 ? 8.414 -11.933 -2.851 1.00 89.75 97 ALA A O 1
ATOM 773 N N . VAL A 1 98 ? 8.962 -9.759 -2.984 1.00 91.88 98 VAL A N 1
ATOM 774 C CA . VAL A 1 98 ? 7.951 -9.300 -2.017 1.00 91.88 98 VAL A CA 1
ATOM 775 C C . VAL A 1 98 ? 6.553 -9.499 -2.590 1.00 91.88 98 VAL A C 1
ATOM 777 O O . VAL A 1 98 ? 5.707 -10.081 -1.923 1.00 91.88 98 VAL A O 1
ATOM 780 N N . LEU A 1 99 ? 6.335 -9.065 -3.834 1.00 92.31 99 LEU A N 1
ATOM 781 C CA . LEU A 1 99 ? 5.061 -9.216 -4.529 1.00 92.31 99 LEU A CA 1
ATOM 782 C C . LEU A 1 99 ? 4.630 -10.683 -4.596 1.00 92.31 99 LEU A C 1
ATOM 784 O O . LEU A 1 99 ? 3.527 -11.003 -4.177 1.00 92.31 99 LEU A O 1
ATOM 788 N N . ASN A 1 100 ? 5.522 -11.578 -5.028 1.00 92.00 100 ASN A N 1
ATOM 789 C CA . ASN A 1 100 ? 5.238 -13.010 -5.094 1.00 92.00 100 ASN A CA 1
ATOM 790 C C . ASN A 1 100 ? 4.874 -13.577 -3.712 1.00 92.00 100 ASN A C 1
ATOM 792 O O . ASN A 1 100 ? 3.919 -14.335 -3.601 1.00 92.00 100 ASN A O 1
ATOM 796 N N . SER A 1 101 ? 5.593 -13.193 -2.653 1.00 90.81 101 SER A N 1
ATOM 797 C CA . SER A 1 101 ? 5.276 -13.640 -1.289 1.00 90.81 101 SER A CA 1
ATOM 798 C C . SER A 1 101 ? 3.906 -13.161 -0.806 1.00 90.81 101 SER A C 1
ATOM 800 O O . SER A 1 101 ? 3.258 -13.867 -0.045 1.00 90.81 101 SER A O 1
ATOM 802 N N . LEU A 1 102 ? 3.469 -11.973 -1.230 1.00 91.31 102 LEU A N 1
ATOM 803 C CA . LEU A 1 102 ? 2.182 -11.385 -0.851 1.00 91.31 102 LEU A CA 1
ATOM 804 C C . LEU A 1 102 ? 1.011 -11.928 -1.693 1.00 91.31 102 LEU A C 1
ATOM 806 O O . LEU A 1 102 ? -0.077 -12.153 -1.171 1.00 91.31 102 LEU A O 1
ATOM 810 N N . VAL A 1 103 ? 1.220 -12.159 -2.989 1.00 92.44 103 VAL A N 1
ATOM 811 C CA . VAL A 1 103 ? 0.199 -12.667 -3.929 1.00 92.44 103 VAL A CA 1
ATOM 812 C C . VAL A 1 103 ? -0.015 -14.180 -3.790 1.00 92.44 103 VAL A C 1
ATOM 814 O O . VAL A 1 103 ? -1.085 -14.680 -4.111 1.00 92.44 103 VAL A O 1
ATOM 817 N N . CYS A 1 104 ? 0.966 -14.921 -3.272 1.00 91.06 104 CYS A N 1
ATOM 818 C CA . CYS A 1 104 ? 0.850 -16.366 -3.047 1.00 91.06 104 CYS A CA 1
ATOM 819 C C . CYS A 1 104 ? 0.355 -16.742 -1.639 1.00 91.06 104 CYS A C 1
ATOM 821 O O . CYS A 1 104 ? 0.502 -17.896 -1.235 1.00 91.06 104 CYS A O 1
ATOM 823 N N . LEU A 1 105 ? -0.178 -15.794 -0.863 1.00 88.88 105 LEU A N 1
ATOM 824 C CA . LEU A 1 105 ? -0.748 -16.103 0.448 1.00 88.88 105 LEU A CA 1
ATOM 825 C C . LEU A 1 105 ? -2.023 -16.937 0.284 1.00 88.88 105 LEU A C 1
ATOM 827 O O . LEU A 1 105 ? -2.882 -16.618 -0.532 1.00 88.88 105 LEU A O 1
ATOM 831 N N . GLU A 1 106 ? -2.165 -17.988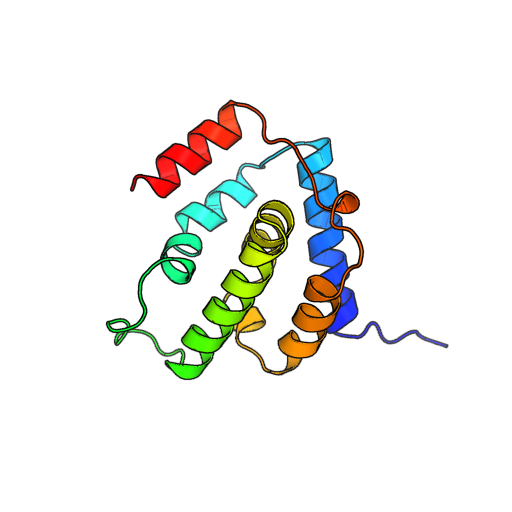 1.093 1.00 86.19 106 GLU A N 1
ATOM 832 C CA . GLU A 1 106 ? -3.353 -18.856 1.062 1.00 86.19 106 GLU A CA 1
ATOM 833 C C . GLU A 1 106 ? -4.616 -18.142 1.569 1.00 86.19 106 GLU A C 1
ATOM 835 O O . GLU A 1 106 ? -5.729 -18.487 1.175 1.00 86.19 106 GLU A O 1
ATOM 840 N N . ASN A 1 107 ? -4.450 -17.149 2.450 1.00 87.62 107 ASN A N 1
ATOM 841 C CA . ASN A 1 107 ? -5.540 -16.395 3.058 1.00 87.62 107 ASN A CA 1
ATOM 842 C C . ASN A 1 107 ? -5.135 -14.928 3.299 1.00 87.62 107 ASN A C 1
ATOM 844 O O . ASN A 1 107 ? -4.019 -14.635 3.732 1.00 87.62 107 ASN A O 1
ATOM 848 N N . TYR A 1 108 ? -6.078 -14.013 3.067 1.00 90.94 108 TYR A N 1
ATOM 849 C CA . TYR A 1 108 ? -5.929 -12.567 3.239 1.00 90.94 108 TYR A CA 1
ATOM 850 C C . TYR A 1 108 ? -6.702 -11.988 4.434 1.00 90.94 108 TYR A C 1
ATOM 852 O O . TYR A 1 108 ? -6.677 -10.774 4.642 1.00 90.94 108 TYR A O 1
ATOM 860 N N . GLU A 1 109 ? -7.377 -12.809 5.242 1.00 87.88 109 GLU A N 1
ATOM 861 C CA . GLU A 1 109 ? -8.134 -12.380 6.432 1.00 87.88 109 GLU A CA 1
ATOM 862 C C . GLU A 1 109 ? -7.282 -11.564 7.415 1.00 87.88 109 GLU A C 1
ATOM 864 O O . GLU A 1 109 ? -7.740 -10.570 7.985 1.00 87.88 109 GLU A O 1
ATOM 869 N N . GLU A 1 110 ? -5.999 -11.903 7.556 1.00 86.62 110 GLU A N 1
ATOM 870 C CA . GLU A 1 110 ? -5.068 -11.161 8.409 1.00 86.62 110 GLU A CA 1
ATOM 871 C C . GLU A 1 110 ? -4.813 -9.724 7.932 1.00 86.62 110 GLU A C 1
ATOM 873 O O . GLU A 1 110 ? -4.421 -8.874 8.735 1.00 86.62 110 GLU A O 1
ATOM 878 N N . TYR A 1 111 ? -5.109 -9.416 6.671 1.00 88.75 111 TYR A N 1
ATOM 879 C CA . TYR A 1 111 ? -4.976 -8.082 6.091 1.00 88.75 111 TYR A CA 1
ATOM 880 C C . TYR A 1 111 ? -6.283 -7.297 6.123 1.00 88.75 111 TYR A C 1
ATOM 882 O O . TYR A 1 111 ? -6.267 -6.092 5.900 1.00 88.75 111 TYR A O 1
ATOM 890 N N . GLN A 1 112 ? -7.416 -7.930 6.433 1.00 89.75 112 GLN A N 1
ATOM 891 C CA . GLN A 1 112 ? -8.699 -7.238 6.450 1.00 89.75 112 GLN A CA 1
ATOM 892 C C . GLN A 1 112 ? -8.798 -6.268 7.627 1.00 89.75 112 GLN A C 1
ATOM 894 O O . GLN A 1 112 ? -8.562 -6.632 8.779 1.00 89.75 112 GLN A O 1
ATOM 899 N N . PHE A 1 113 ? -9.195 -5.030 7.352 1.00 88.50 113 PHE A N 1
ATOM 900 C CA . PHE A 1 113 ? -9.497 -4.024 8.366 1.00 88.50 113 PHE A CA 1
ATOM 901 C C . PHE A 1 113 ? -10.750 -3.254 7.965 1.00 88.50 113 PHE A C 1
ATOM 903 O O . PHE A 1 113 ? -11.138 -3.228 6.804 1.00 88.50 113 PHE A O 1
ATOM 910 N N . ARG A 1 114 ? -11.402 -2.615 8.935 1.00 86.19 114 ARG A N 1
ATOM 911 C CA . ARG A 1 114 ? -12.520 -1.712 8.658 1.00 86.19 114 ARG A CA 1
ATOM 912 C C . ARG A 1 114 ? -12.058 -0.285 8.858 1.00 86.19 114 ARG A C 1
ATOM 914 O O . ARG A 1 114 ? -11.481 0.044 9.890 1.00 86.19 114 ARG A O 1
ATOM 921 N N . LEU A 1 115 ? -12.329 0.555 7.871 1.00 81.00 115 LEU A N 1
ATOM 922 C CA . LEU A 1 115 ? -12.154 1.990 8.008 1.00 81.00 115 LEU A CA 1
ATOM 923 C C . LEU A 1 115 ? -13.388 2.579 8.687 1.00 81.00 115 LEU A C 1
ATOM 925 O O . LEU A 1 115 ? -14.521 2.217 8.376 1.00 81.00 115 LEU A O 1
ATOM 929 N N . GLU A 1 116 ? -13.175 3.506 9.614 1.00 84.12 116 GLU A N 1
ATOM 930 C CA . GLU A 1 116 ? -14.274 4.269 10.200 1.00 84.12 116 GLU A CA 1
ATOM 931 C C . GLU A 1 116 ? -14.953 5.141 9.134 1.00 84.12 116 GLU A C 1
ATOM 933 O O . GLU A 1 116 ? -14.303 5.596 8.187 1.00 84.12 116 GLU A O 1
ATOM 938 N N . SER A 1 117 ? -16.242 5.462 9.313 1.00 82.75 117 SER A N 1
ATOM 939 C CA . SER A 1 117 ? -17.039 6.199 8.315 1.00 82.75 117 SER A CA 1
ATOM 940 C C . SER A 1 117 ? -16.387 7.502 7.844 1.00 82.75 117 SER A C 1
ATOM 942 O O . SER A 1 117 ? -16.571 7.914 6.702 1.00 82.75 117 SER A O 1
ATOM 944 N N . LYS A 1 118 ? -15.612 8.172 8.706 1.00 83.56 118 LYS A N 1
ATOM 945 C CA . LYS A 1 118 ? -14.880 9.391 8.340 1.00 83.56 118 LYS A CA 1
ATOM 946 C C . LYS A 1 118 ? -13.730 9.113 7.368 1.00 83.56 118 LYS A C 1
ATOM 948 O O . LYS A 1 118 ? -13.546 9.875 6.423 1.00 83.56 118 LYS A O 1
ATOM 953 N N . ALA A 1 119 ? -12.963 8.051 7.603 1.00 82.31 119 ALA A N 1
ATOM 954 C CA . ALA A 1 119 ? -11.867 7.640 6.729 1.00 82.31 119 ALA A CA 1
ATOM 955 C C . ALA A 1 119 ? -12.397 7.107 5.392 1.00 82.31 119 ALA A C 1
ATOM 957 O O . ALA A 1 119 ? -11.830 7.413 4.348 1.00 82.31 119 ALA A O 1
ATOM 958 N N . GLN A 1 120 ? -13.524 6.394 5.414 1.00 81.75 120 GLN A N 1
ATOM 959 C CA . GLN A 1 120 ? -14.201 5.955 4.198 1.00 81.75 120 GLN A CA 1
ATOM 960 C C . GLN A 1 120 ? -14.650 7.149 3.341 1.00 81.75 120 GLN A C 1
ATOM 962 O O . GLN A 1 120 ? -14.241 7.254 2.190 1.00 81.75 120 GLN A O 1
ATOM 967 N N . LYS A 1 121 ? -15.379 8.112 3.927 1.00 83.81 121 LYS A N 1
ATOM 968 C CA . LYS A 1 121 ? -15.789 9.347 3.230 1.00 83.81 121 LYS A CA 1
ATOM 969 C C . LYS A 1 121 ? -14.604 10.127 2.663 1.00 83.81 121 LYS A C 1
ATOM 971 O O . LYS A 1 121 ? -14.706 10.725 1.598 1.00 83.81 121 LYS A O 1
ATOM 976 N N . PHE A 1 122 ? -13.482 10.139 3.382 1.00 84.44 122 PHE A N 1
ATOM 977 C CA . PHE A 1 122 ? -12.256 10.772 2.912 1.00 84.44 122 PHE A CA 1
ATOM 978 C C . PHE A 1 122 ? -11.715 10.107 1.639 1.00 84.44 122 PHE A C 1
ATOM 980 O O . PHE A 1 122 ? -11.378 10.806 0.684 1.00 84.44 122 PHE A O 1
ATOM 987 N N . LEU A 1 123 ? -11.638 8.775 1.618 1.00 80.00 12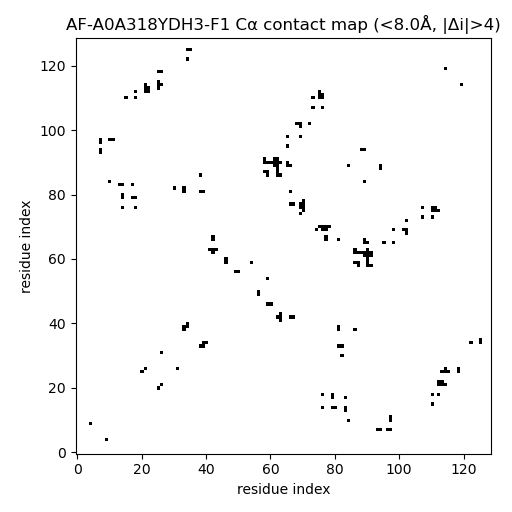3 LEU A N 1
ATOM 988 C CA . LEU A 1 123 ? -11.168 8.039 0.446 1.00 80.00 123 LEU A CA 1
ATOM 989 C C . LEU A 1 123 ? -12.140 8.160 -0.726 1.00 80.00 123 LEU A C 1
ATOM 991 O O . LEU A 1 123 ? -11.690 8.421 -1.834 1.00 80.00 123 LEU A O 1
ATOM 995 N N . GLU A 1 124 ? -13.448 8.059 -0.479 1.00 80.56 124 GLU A N 1
ATOM 996 C CA . GLU A 1 124 ? -14.485 8.258 -1.502 1.00 80.56 124 GLU A CA 1
ATOM 997 C C . GLU A 1 124 ? -14.386 9.654 -2.132 1.00 80.56 124 GLU A C 1
ATOM 999 O O . GLU A 1 124 ? -14.382 9.781 -3.352 1.00 80.56 124 GLU A O 1
ATOM 1004 N N . SER A 1 125 ? -14.210 10.697 -1.312 1.00 80.69 125 SER A N 1
ATOM 1005 C CA . SER A 1 125 ? -13.984 12.062 -1.800 1.00 80.69 125 SER A CA 1
ATOM 1006 C C . SER A 1 125 ? -12.686 12.191 -2.594 1.00 80.69 125 SER A C 1
ATOM 1008 O O . SER A 1 125 ? -12.662 12.918 -3.575 1.00 80.69 125 SER A O 1
ATOM 1010 N N . THR A 1 126 ? -11.615 11.509 -2.181 1.00 76.25 126 THR A N 1
ATOM 1011 C CA . THR A 1 126 ? -10.315 11.574 -2.872 1.00 76.25 126 THR A CA 1
ATOM 1012 C C . THR A 1 126 ? -10.331 10.800 -4.192 1.00 76.25 126 THR A C 1
ATOM 1014 O O . THR A 1 126 ? -9.590 11.135 -5.105 1.00 76.25 126 THR A O 1
ATOM 1017 N N . ALA A 1 127 ? -11.150 9.752 -4.300 1.00 71.06 127 ALA A N 1
ATOM 1018 C CA . ALA A 1 127 ? -11.317 8.978 -5.528 1.00 71.06 127 ALA A CA 1
ATOM 1019 C C . ALA A 1 127 ? -12.244 9.661 -6.550 1.00 71.06 127 ALA A C 1
ATOM 1021 O O . ALA A 1 127 ? -12.206 9.311 -7.726 1.00 71.06 127 ALA A O 1
ATOM 1022 N N . ALA A 1 128 ? -13.087 10.598 -6.104 1.00 70.75 128 ALA A N 1
ATOM 1023 C CA . ALA A 1 128 ? -13.991 11.368 -6.958 1.00 70.75 128 ALA A CA 1
ATOM 1024 C C . ALA A 1 128 ? -13.349 12.629 -7.580 1.00 70.75 128 ALA A C 1
ATOM 1026 O O . ALA A 1 128 ? -13.973 13.246 -8.444 1.00 70.75 128 ALA A O 1
ATOM 1027 N N . GLU A 1 129 ? -12.150 13.019 -7.128 1.00 56.62 129 GLU A N 1
ATOM 1028 C CA . GLU A 1 129 ? -11.341 14.139 -7.653 1.00 56.62 129 GLU A CA 1
ATOM 1029 C C . GLU A 1 129 ? -10.431 13.711 -8.816 1.00 56.62 129 GLU A C 1
ATOM 1031 O O . GLU A 1 129 ? -10.313 14.502 -9.782 1.00 56.62 129 GLU A O 1
#

Sequence (129 aa):
MDLVATPQADIIHKINTKILELKKGGLSREDQKVPKSGRLRFVWEDHRECSKTSVTVWRKTRACGAYKELQDVSDHLFFATVLVVTLTECGKTSFQAVLNSLVCLENYEEYQFRLESKAQKFLESTAAE

pLDDT: mean 81.19, std 13.28, range [36.25, 94.69]

Solvent-accessible surface area (backbone atoms only — not comparable to full-atom values): 7568 Å² total; per-residue (Å²): 134,84,78,76,75,46,77,51,55,53,53,52,49,51,36,54,50,46,42,53,45,31,60,75,69,29,76,47,79,70,56,57,47,44,58,71,70,45,53,53,53,66,57,68,51,78,73,90,73,72,81,86,58,94,67,54,67,66,37,51,55,43,17,34,49,52,48,46,55,35,37,77,77,31,60,50,50,25,51,35,37,60,69,74,49,49,63,74,55,48,26,35,77,78,33,50,63,42,49,51,62,63,71,66,49,94,70,62,70,90,44,63,65,69,66,50,72,69,52,46,53,50,51,55,55,61,73,73,108